Protein AF-A0A2K3KLQ7-F1 (afdb_monomer_lite)

Radius of gyration: 14.44 Å; chains: 1; bounding box: 34×15×43 Å

Sequence (48 aa):
MDPPVIVDKDGKSTLVLKAEGNWSKEEGELALANSKALYALYNGVDKH

Secondary structure (DSSP, 8-state):
-PPPEEE-TTS-EEEEEPPGGG--HHHHHHHHHHHHHHHHHHHHS---

Structure (mmCIF, N/CA/C/O backbone):
data_AF-A0A2K3KLQ7-F1
#
_entry.id   AF-A0A2K3KLQ7-F1
#
loop_
_atom_site.group_PDB
_atom_site.id
_atom_site.type_symbol
_atom_site.label_at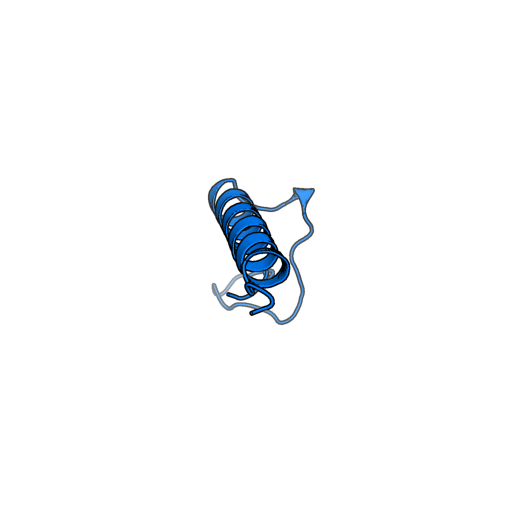om_id
_atom_site.label_alt_id
_atom_site.label_comp_id
_atom_site.label_asym_id
_atom_site.label_entity_id
_atom_site.label_seq_id
_atom_site.pdbx_PDB_ins_code
_atom_site.Cartn_x
_atom_site.Cartn_y
_atom_site.Cartn_z
_atom_site.occupancy
_atom_site.B_iso_or_equiv
_atom_site.auth_seq_id
_atom_site.auth_comp_id
_atom_site.auth_asym_id
_atom_site.auth_atom_id
_atom_site.pdbx_PDB_model_num
ATOM 1 N N . MET A 1 1 ? 8.005 2.252 1.657 1.00 60.28 1 MET A N 1
ATOM 2 C CA . MET A 1 1 ? 6.712 2.876 1.986 1.00 60.28 1 MET A CA 1
ATOM 3 C C . MET A 1 1 ? 5.805 1.781 2.473 1.00 60.28 1 MET A C 1
ATOM 5 O O . MET A 1 1 ? 5.638 0.797 1.761 1.00 60.28 1 MET A O 1
ATOM 9 N N . ASP A 1 2 ? 5.324 1.924 3.698 1.00 69.88 2 ASP A N 1
ATOM 10 C CA . ASP A 1 2 ? 4.575 0.884 4.387 1.00 69.88 2 ASP A CA 1
ATOM 11 C C . ASP A 1 2 ? 3.086 0.945 4.022 1.00 69.88 2 ASP A 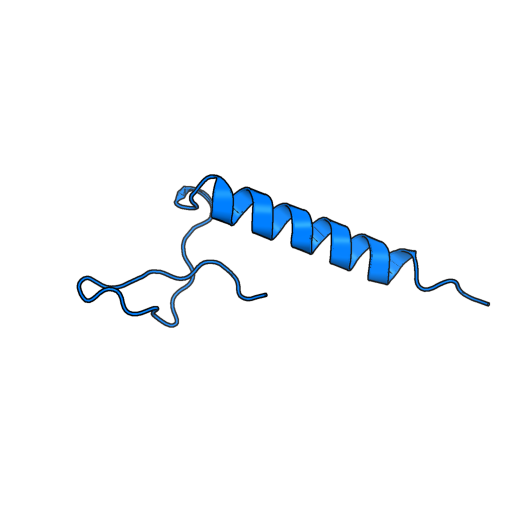C 1
ATOM 13 O O . ASP A 1 2 ? 2.550 2.038 3.808 1.00 69.88 2 ASP A O 1
ATOM 17 N N . PRO A 1 3 ? 2.414 -0.211 3.900 1.00 80.00 3 PRO A N 1
ATOM 18 C CA . PRO A 1 3 ? 0.981 -0.260 3.646 1.00 80.00 3 PRO A CA 1
ATOM 19 C C . PRO A 1 3 ? 0.188 0.373 4.806 1.00 80.00 3 PRO A C 1
ATOM 21 O O . PRO A 1 3 ? 0.646 0.330 5.951 1.00 80.00 3 PRO A O 1
ATOM 24 N N . PRO A 1 4 ? -1.013 0.927 4.546 1.00 88.56 4 PRO A N 1
ATOM 25 C CA . PRO A 1 4 ? -1.849 1.513 5.588 1.00 88.56 4 PRO A CA 1
ATOM 26 C C . PRO A 1 4 ? -2.166 0.502 6.693 1.00 88.56 4 PRO A C 1
ATOM 28 O O . PRO A 1 4 ? -2.675 -0.592 6.434 1.00 88.56 4 PRO A O 1
ATOM 31 N N . VAL A 1 5 ? -1.902 0.887 7.938 1.00 92.00 5 VAL A N 1
ATOM 32 C CA . VAL A 1 5 ? -2.189 0.079 9.127 1.00 92.00 5 VAL A CA 1
ATOM 33 C C . VAL A 1 5 ? -3.298 0.709 9.950 1.00 92.00 5 VAL A C 1
ATOM 35 O O . VAL A 1 5 ? -3.569 1.908 9.879 1.00 92.00 5 VAL A O 1
ATOM 38 N N . ILE A 1 6 ? -3.970 -0.117 10.741 1.00 90.44 6 ILE A N 1
ATOM 39 C CA . ILE A 1 6 ? -4.939 0.364 11.716 1.00 90.44 6 ILE A CA 1
ATOM 40 C C . ILE A 1 6 ? -4.174 1.129 12.795 1.00 90.44 6 ILE A C 1
ATOM 42 O O . ILE A 1 6 ? -3.173 0.638 13.321 1.00 90.44 6 ILE A O 1
ATOM 46 N N . VAL A 1 7 ? -4.664 2.318 13.124 1.00 90.06 7 VAL A N 1
ATOM 47 C CA . VAL A 1 7 ? -4.184 3.128 14.242 1.00 90.06 7 VAL A CA 1
ATOM 48 C C . VAL A 1 7 ? -5.127 2.898 15.417 1.00 90.06 7 VAL A C 1
ATOM 50 O O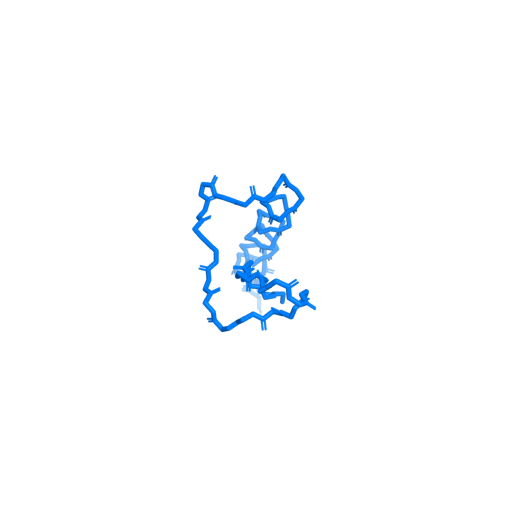 . VAL A 1 7 ? -6.349 2.889 15.244 1.00 90.06 7 VAL A O 1
ATOM 53 N N . ASP A 1 8 ? -4.570 2.637 16.594 1.00 88.19 8 ASP A N 1
ATOM 54 C CA . ASP A 1 8 ? -5.358 2.448 17.807 1.00 88.19 8 ASP A CA 1
ATOM 55 C C . ASP A 1 8 ? -5.899 3.777 18.366 1.00 88.19 8 ASP A C 1
ATOM 57 O O . ASP A 1 8 ? -5.716 4.856 17.801 1.00 88.19 8 ASP A O 1
ATOM 61 N N . LYS A 1 9 ? -6.620 3.696 19.487 1.00 89.19 9 LYS A N 1
ATOM 62 C CA . LYS A 1 9 ? -7.263 4.863 20.111 1.00 89.19 9 LYS A CA 1
ATOM 63 C C . LYS A 1 9 ? -6.254 5.884 20.646 1.00 89.19 9 LYS A C 1
ATOM 65 O O . LYS A 1 9 ? -6.612 7.045 20.811 1.00 89.19 9 LYS A O 1
ATOM 70 N N . ASP A 1 10 ? -5.026 5.447 20.900 1.00 90.69 10 ASP A N 1
ATOM 71 C CA . ASP A 1 10 ? -3.927 6.254 21.419 1.00 90.69 10 ASP A CA 1
ATOM 72 C C . ASP A 1 10 ? -3.081 6.856 20.280 1.00 90.69 10 ASP A C 1
ATOM 74 O O . ASP A 1 10 ? -2.057 7.496 20.524 1.00 90.69 10 ASP A O 1
ATOM 78 N N . GLY A 1 11 ? -3.504 6.672 19.022 1.00 86.38 11 GLY A N 1
ATOM 79 C CA . GLY A 1 11 ? -2.809 7.195 17.850 1.00 86.38 11 GLY A CA 1
ATOM 80 C C . GLY A 1 11 ? -1.597 6.360 17.432 1.00 86.38 11 GLY A C 1
ATOM 81 O O . GLY A 1 11 ? -0.816 6.805 16.591 1.00 86.38 11 GLY A O 1
ATOM 82 N N . LYS A 1 12 ? -1.416 5.155 17.985 1.00 89.62 12 LYS A N 1
ATOM 83 C CA . LYS A 1 12 ? -0.286 4.284 17.662 1.00 89.62 12 LYS A CA 1
ATOM 84 C C . LYS A 1 12 ? -0.641 3.326 16.527 1.00 89.62 12 LYS A C 1
ATOM 86 O O . LYS A 1 12 ? -1.662 2.639 16.542 1.00 89.62 12 LYS A O 1
ATOM 91 N N . 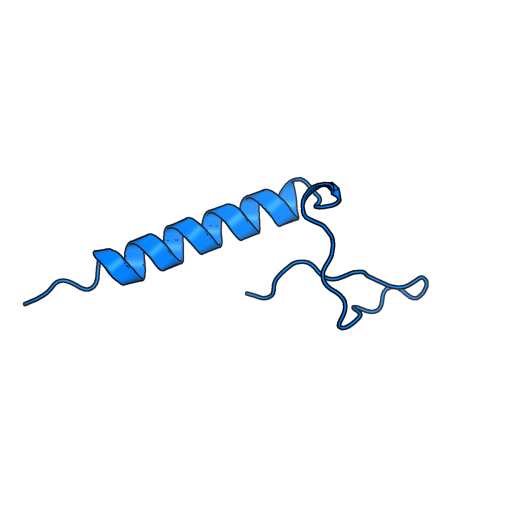SER A 1 13 ? 0.248 3.253 15.542 1.00 89.31 13 SER A N 1
ATOM 92 C CA . SER A 1 13 ? 0.170 2.272 14.463 1.00 89.31 13 SER A CA 1
ATOM 93 C C . SER A 1 13 ? 0.259 0.848 15.007 1.00 89.31 13 SER A C 1
ATOM 95 O O . SER A 1 13 ? 1.196 0.493 15.727 1.00 89.31 13 SER A O 1
ATOM 97 N N . THR A 1 14 ? -0.712 0.021 14.639 1.00 90.06 14 THR A N 1
ATOM 98 C CA . THR A 1 14 ? -0.702 -1.415 14.919 1.00 90.06 14 THR A CA 1
ATOM 99 C C . THR A 1 14 ? 0.042 -2.178 13.817 1.00 90.06 14 THR A C 1
ATOM 101 O O . THR A 1 14 ? 0.433 -1.609 12.801 1.00 90.06 14 THR A O 1
ATOM 104 N N . LEU A 1 15 ? 0.222 -3.489 14.001 1.00 88.38 15 LEU A N 1
ATOM 105 C CA . LEU A 1 15 ? 0.741 -4.388 12.958 1.00 88.38 15 LEU A CA 1
ATOM 106 C C . LEU A 1 15 ? -0.359 -4.900 12.011 1.00 88.38 15 LEU A C 1
ATOM 108 O O . LEU A 1 15 ? -0.084 -5.691 11.111 1.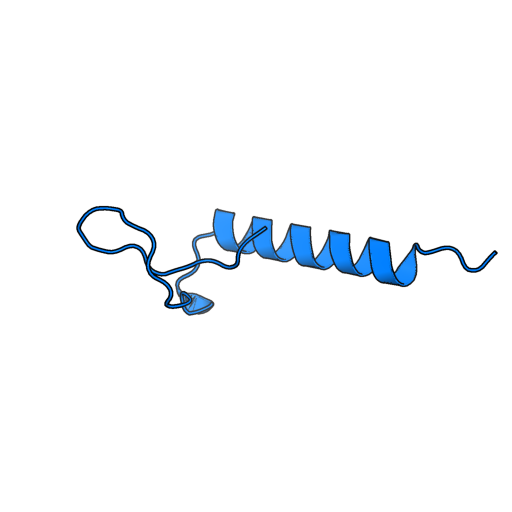00 88.38 15 LEU A O 1
ATOM 112 N N . VAL A 1 16 ? -1.614 -4.500 12.235 1.00 91.06 16 VAL A N 1
ATOM 113 C CA . VAL A 1 16 ? -2.762 -4.972 11.460 1.00 91.06 16 VAL A CA 1
ATOM 114 C C . VAL A 1 16 ? -2.987 -4.031 10.286 1.00 91.06 16 VAL A C 1
ATOM 116 O O . VAL A 1 16 ? -3.127 -2.822 10.467 1.00 91.06 16 VAL A O 1
ATOM 119 N N . LEU A 1 17 ? -3.055 -4.592 9.080 1.00 90.75 17 LEU A N 1
ATOM 120 C CA . LEU A 1 17 ? -3.345 -3.828 7.872 1.00 90.75 17 LEU A CA 1
ATOM 121 C C . LEU A 1 17 ? -4.782 -3.309 7.887 1.00 90.75 17 LEU A C 1
ATOM 123 O O . LEU A 1 17 ? -5.721 -3.995 8.295 1.00 90.75 17 LEU A O 1
ATOM 127 N N . LYS A 1 18 ? -4.954 -2.091 7.392 1.00 91.31 18 LYS A N 1
ATOM 128 C CA . LYS A 1 18 ? -6.267 -1.505 7.157 1.00 91.31 18 LYS A CA 1
ATOM 129 C C . LYS A 1 18 ? -6.859 -2.112 5.880 1.00 91.31 18 LYS A C 1
ATOM 131 O O . LYS A 1 18 ? -6.169 -2.223 4.869 1.00 91.31 18 LYS A O 1
ATOM 136 N N . ALA A 1 19 ? -8.140 -2.476 5.910 1.00 89.88 19 ALA A N 1
ATOM 137 C CA . ALA A 1 19 ? -8.849 -2.946 4.718 1.00 89.88 19 ALA A CA 1
ATOM 138 C C . ALA A 1 19 ? -8.916 -1.845 3.646 1.00 89.88 19 ALA A C 1
ATOM 140 O O . ALA A 1 19 ? -9.133 -0.685 3.991 1.00 89.88 19 ALA A O 1
ATOM 141 N N . GLU A 1 20 ? -8.792 -2.206 2.366 1.00 84.62 20 GLU A N 1
ATOM 142 C CA . GLU A 1 20 ? -8.734 -1.253 1.240 1.00 84.62 20 GLU A CA 1
ATOM 143 C C . GLU A 1 20 ? -9.929 -0.291 1.194 1.00 84.62 20 GLU A C 1
ATOM 145 O O . GLU A 1 20 ? -9.760 0.901 0.959 1.00 84.62 20 GLU A O 1
ATOM 150 N N . GLY A 1 21 ? -11.136 -0.772 1.514 1.00 85.88 21 GLY A N 1
ATOM 151 C CA . GLY A 1 21 ? -12.342 0.066 1.572 1.00 85.88 21 GLY A CA 1
ATOM 152 C C . GLY A 1 21 ? -12.344 1.124 2.685 1.00 85.88 21 GLY A C 1
ATOM 153 O O . GLY A 1 21 ? -13.180 2.022 2.665 1.00 85.88 21 GLY A O 1
ATOM 154 N N . ASN A 1 22 ? -11.415 1.033 3.641 1.00 89.38 22 ASN A N 1
ATOM 155 C CA . ASN A 1 22 ? -11.278 1.964 4.762 1.00 89.38 22 ASN A CA 1
ATOM 156 C C . ASN A 1 22 ? -10.097 2.927 4.592 1.00 89.38 22 ASN A C 1
ATOM 158 O O . ASN A 1 22 ? -9.814 3.706 5.506 1.00 89.38 22 ASN A O 1
ATOM 162 N N . TRP A 1 23 ? -9.366 2.842 3.478 1.00 91.06 23 TRP A N 1
ATOM 163 C CA . TRP A 1 23 ? -8.246 3.734 3.204 1.00 91.06 23 TRP A CA 1
ATOM 164 C C . TRP A 1 23 ? -8.748 5.163 3.011 1.00 91.06 23 TRP A C 1
ATOM 166 O O . TRP A 1 23 ? -9.779 5.406 2.380 1.00 91.06 23 TRP A O 1
ATOM 176 N N . SER A 1 24 ? -8.008 6.127 3.553 1.00 90.06 24 SER A N 1
ATOM 177 C CA . SER A 1 24 ? -8.212 7.524 3.201 1.00 90.06 24 SER A CA 1
ATOM 178 C C . SER A 1 24 ? -7.836 7.742 1.735 1.00 90.06 24 SER A C 1
ATOM 180 O O . SER A 1 24 ? -7.094 6.962 1.128 1.00 90.06 24 SER A O 1
ATOM 182 N N . LYS A 1 25 ? -8.332 8.837 1.155 1.00 89.81 25 LYS A N 1
ATOM 183 C CA . LYS A 1 25 ? -7.976 9.210 -0.216 1.00 89.81 25 LYS A CA 1
ATOM 184 C C . LYS A 1 25 ? -6.456 9.336 -0.385 1.00 89.81 25 LYS A C 1
ATOM 186 O O . LYS A 1 25 ? -5.910 8.792 -1.337 1.00 89.81 25 LYS A O 1
ATOM 191 N N . GLU A 1 26 ? -5.790 9.982 0.570 1.00 90.75 26 GLU A N 1
ATOM 192 C CA . GLU A 1 26 ? -4.335 10.174 0.562 1.00 90.75 26 GLU A CA 1
ATOM 193 C C . GLU A 1 26 ? -3.574 8.844 0.669 1.00 90.75 26 GLU A C 1
ATOM 195 O O . GLU A 1 26 ? -2.620 8.622 -0.074 1.00 90.75 26 GLU A O 1
ATOM 200 N N . GLU A 1 27 ? -4.017 7.925 1.539 1.00 90.62 27 GLU A N 1
ATOM 201 C CA . GLU A 1 27 ? -3.436 6.578 1.658 1.00 90.62 27 GLU A CA 1
ATOM 202 C C . GLU A 1 27 ? -3.549 5.807 0.330 1.00 90.62 27 GLU A C 1
ATOM 204 O O . GLU A 1 27 ? -2.584 5.180 -0.113 1.00 90.62 27 GLU A O 1
ATOM 209 N N . GLY A 1 28 ? -4.703 5.896 -0.339 1.00 89.50 28 GLY A N 1
ATOM 210 C CA . GLY A 1 28 ? -4.931 5.273 -1.643 1.00 89.50 28 GLY A CA 1
ATOM 211 C C . GLY A 1 28 ? -4.097 5.889 -2.768 1.00 89.50 28 GLY A C 1
ATOM 212 O O . GLY A 1 28 ? -3.506 5.162 -3.568 1.00 89.50 28 GLY A O 1
ATOM 213 N N . GLU A 1 29 ? -3.997 7.218 -2.824 1.00 91.69 29 GLU A N 1
ATOM 214 C CA . GLU A 1 29 ? -3.158 7.927 -3.798 1.00 91.69 29 GLU A CA 1
ATOM 215 C C . GLU A 1 29 ? -1.676 7.576 -3.617 1.00 91.69 29 GLU A C 1
ATOM 217 O O . GLU A 1 29 ? -0.973 7.337 -4.604 1.00 91.69 29 GLU A O 1
ATOM 222 N N . LEU A 1 30 ? -1.213 7.456 -2.369 1.00 90.44 30 LEU A N 1
ATOM 223 C CA . LEU A 1 30 ? 0.150 7.046 -2.050 1.00 90.44 30 LEU A CA 1
ATOM 224 C C . LEU A 1 30 ? 0.423 5.590 -2.450 1.00 90.44 30 LEU A C 1
ATOM 226 O O . LEU A 1 30 ? 1.443 5.301 -3.079 1.00 90.44 30 LEU A O 1
ATOM 230 N N . ALA A 1 31 ? -0.493 4.669 -2.139 1.00 88.19 31 ALA A N 1
ATOM 231 C CA . ALA A 1 31 ? -0.390 3.270 -2.553 1.00 88.19 31 ALA A CA 1
ATOM 232 C C . ALA A 1 31 ? -0.358 3.132 -4.086 1.00 88.19 31 ALA A C 1
ATOM 234 O O . ALA A 1 31 ? 0.461 2.384 -4.630 1.00 88.19 31 ALA A O 1
ATOM 235 N N . LEU A 1 32 ? -1.181 3.907 -4.798 1.00 88.75 32 LEU A N 1
ATOM 236 C CA . LEU A 1 32 ? -1.187 3.946 -6.259 1.00 88.75 32 LEU A CA 1
ATOM 237 C C . LEU A 1 32 ? 0.123 4.512 -6.826 1.00 88.75 32 LEU A C 1
ATOM 239 O O . LEU A 1 32 ? 0.667 3.962 -7.787 1.00 88.75 32 LEU A O 1
ATOM 243 N N . ALA A 1 33 ? 0.646 5.594 -6.246 1.00 89.81 33 ALA A N 1
ATOM 244 C CA . ALA A 1 33 ? 1.932 6.163 -6.641 1.00 89.81 33 ALA A CA 1
ATOM 245 C C . ALA A 1 33 ? 3.075 5.153 -6.448 1.00 89.81 33 ALA A C 1
ATOM 247 O O . ALA A 1 33 ? 3.896 4.979 -7.350 1.00 89.81 33 ALA A O 1
ATOM 248 N N . ASN A 1 34 ? 3.072 4.416 -5.334 1.00 86.69 34 ASN A N 1
ATOM 249 C CA . ASN A 1 34 ? 4.033 3.344 -5.070 1.00 86.69 34 ASN A CA 1
ATOM 250 C C . ASN A 1 34 ? 3.931 2.208 -6.091 1.00 86.69 34 ASN A C 1
ATOM 252 O O . ASN A 1 34 ? 4.954 1.762 -6.607 1.00 86.69 34 ASN A O 1
ATOM 256 N N . SER A 1 35 ? 2.716 1.768 -6.427 1.00 87.62 35 SER A N 1
ATOM 257 C CA . SER A 1 35 ? 2.498 0.749 -7.460 1.00 87.62 35 SER A CA 1
ATOM 258 C C . SER A 1 35 ? 3.086 1.182 -8.808 1.00 87.62 35 SER A C 1
ATOM 260 O O . SER A 1 35 ? 3.820 0.419 -9.436 1.00 87.62 35 SER A O 1
ATOM 262 N N . LYS A 1 36 ? 2.856 2.438 -9.219 1.00 88.56 36 LYS A N 1
ATOM 263 C CA . LYS A 1 36 ? 3.428 3.003 -10.451 1.00 88.56 36 LYS A CA 1
ATOM 264 C C . LYS A 1 36 ? 4.953 3.078 -10.405 1.00 88.56 36 LYS A C 1
ATOM 266 O O . LYS A 1 36 ? 5.596 2.723 -11.388 1.00 88.56 36 LYS A O 1
ATOM 271 N N . ALA A 1 37 ? 5.529 3.510 -9.284 1.00 88.88 37 ALA A N 1
ATOM 272 C CA . ALA A 1 37 ? 6.977 3.575 -9.109 1.00 88.88 37 ALA A CA 1
ATOM 273 C C . ALA A 1 37 ? 7.619 2.182 -9.185 1.00 88.88 37 ALA A C 1
ATOM 275 O O . ALA A 1 37 ? 8.600 2.000 -9.897 1.00 88.88 37 ALA A O 1
ATOM 276 N N . LEU A 1 38 ? 7.034 1.177 -8.528 1.00 88.44 38 LEU A N 1
ATOM 277 C CA . LEU A 1 38 ? 7.502 -0.210 -8.599 1.00 88.44 38 LEU A CA 1
ATOM 278 C C . LEU A 1 38 ? 7.367 -0.791 -10.006 1.00 88.44 38 LEU A C 1
ATOM 280 O O . LEU A 1 38 ? 8.288 -1.447 -10.482 1.00 88.44 38 LEU A O 1
ATOM 284 N N . TYR A 1 39 ? 6.255 -0.524 -10.692 1.00 87.75 39 TYR A N 1
ATOM 285 C CA . TYR A 1 39 ? 6.068 -0.933 -12.082 1.00 87.75 39 TYR A CA 1
ATOM 286 C C . TYR A 1 39 ? 7.112 -0.286 -13.000 1.00 87.75 39 TYR A C 1
ATOM 288 O O . TYR A 1 39 ? 7.657 -0.950 -13.878 1.00 87.75 39 TYR A O 1
ATOM 296 N N . ALA A 1 40 ? 7.421 0.994 -12.786 1.00 88.25 40 ALA A N 1
ATOM 297 C CA . ALA A 1 40 ? 8.462 1.698 -13.521 1.00 88.25 40 ALA A CA 1
ATOM 298 C C . ALA A 1 40 ? 9.860 1.154 -13.206 1.00 88.25 40 ALA A C 1
ATOM 300 O O . ALA A 1 40 ? 10.653 1.019 -14.121 1.00 88.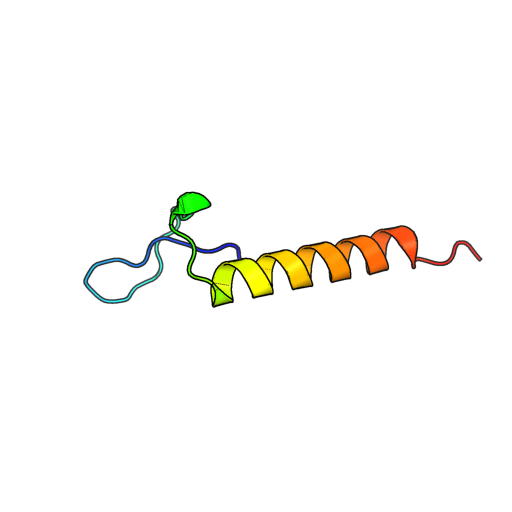25 40 ALA A O 1
ATOM 301 N N . LEU A 1 41 ? 10.165 0.782 -11.962 1.00 86.75 41 LEU A N 1
ATOM 302 C CA . LEU A 1 41 ? 11.426 0.111 -11.633 1.00 86.75 41 LEU A CA 1
ATOM 303 C C . LEU A 1 41 ? 11.503 -1.272 -12.287 1.00 86.75 41 LEU A C 1
ATOM 305 O O . LEU A 1 41 ? 12.508 -1.607 -12.892 1.00 86.75 41 LEU A O 1
ATOM 309 N N . TYR A 1 42 ? 10.438 -2.068 -12.224 1.00 81.19 42 TYR A N 1
ATOM 310 C CA . TYR A 1 42 ? 10.427 -3.414 -12.796 1.00 81.19 42 TYR A CA 1
ATOM 311 C C . TYR A 1 42 ? 10.567 -3.413 -14.325 1.00 81.19 42 TYR A C 1
ATOM 313 O O . TYR A 1 42 ? 11.306 -4.225 -14.876 1.00 81.19 42 TYR A O 1
ATOM 321 N N . ASN A 1 43 ? 9.878 -2.496 -15.011 1.00 83.44 43 ASN A N 1
ATOM 322 C CA . ASN A 1 43 ? 9.888 -2.417 -16.477 1.00 83.44 43 ASN A CA 1
ATOM 323 C C . ASN A 1 43 ? 10.923 -1.435 -17.040 1.00 83.44 43 ASN A C 1
ATOM 325 O O . ASN A 1 43 ? 11.225 -1.487 -18.227 1.00 83.44 43 ASN A O 1
ATOM 329 N N . GLY A 1 44 ? 11.420 -0.522 -16.211 1.00 66.88 44 GLY A N 1
ATOM 330 C CA . GLY A 1 44 ? 12.427 0.485 -16.540 1.00 66.88 44 GLY A CA 1
ATOM 331 C C . GLY A 1 44 ? 13.833 0.113 -16.078 1.00 66.88 44 GLY A C 1
ATOM 332 O O . GLY A 1 44 ? 14.750 0.903 -16.289 1.00 66.88 44 GLY A O 1
ATOM 333 N N . VAL A 1 45 ? 14.035 -1.080 -15.495 1.00 59.09 45 VAL A N 1
ATOM 334 C CA . VAL A 1 45 ? 15.339 -1.758 -15.558 1.00 59.09 45 VAL A CA 1
ATOM 335 C C . VAL A 1 45 ? 15.556 -2.117 -17.024 1.00 59.09 45 VAL A C 1
ATOM 337 O O . VAL A 1 45 ? 15.165 -3.175 -17.520 1.00 59.09 45 VAL A O 1
ATOM 340 N N . ASP A 1 46 ? 16.111 -1.138 -17.721 1.00 60.84 46 ASP A N 1
ATOM 341 C CA . ASP A 1 46 ? 16.659 -1.242 -19.053 1.00 60.84 46 ASP A CA 1
ATOM 342 C C . ASP A 1 46 ? 17.594 -2.460 -19.109 1.00 60.84 46 ASP A C 1
ATOM 344 O O . ASP A 1 46 ? 18.541 -2.586 -18.329 1.00 60.84 46 ASP A O 1
ATOM 348 N N . LYS A 1 47 ? 17.258 -3.417 -19.978 1.00 57.34 47 LYS A N 1
ATOM 349 C CA . LYS A 1 47 ? 18.074 -4.602 -20.255 1.00 57.34 47 LYS A CA 1
ATOM 350 C C . LYS A 1 47 ? 19.114 -4.219 -21.308 1.00 57.34 47 LYS A C 1
ATOM 352 O O . LYS A 1 47 ? 18.951 -4.576 -22.476 1.00 57.34 47 LYS A O 1
ATOM 357 N N . HIS A 1 48 ? 20.147 -3.496 -20.896 1.00 57.28 48 HIS A N 1
ATOM 358 C CA . HIS A 1 48 ? 21.363 -3.293 -21.682 1.00 57.28 48 HIS A CA 1
ATOM 359 C C . HIS A 1 48 ? 22.563 -3.953 -21.007 1.00 57.28 48 HIS A C 1
ATOM 361 O O . HIS A 1 48 ? 22.692 -3.844 -19.768 1.00 57.28 48 HIS A O 1
#

Foldseek 3Di:
DDQAADADPVRHGDPHHDDPVPDDPVSVVVVVVVVVVVVCVVVVPDPD

Organism: Trifolium pratense (NCBI:txid57577)

pLDDT: mean 84.7, std 9.96, range [57.28, 92.0]